Protein AF-A0A1I6X875-F1 (afdb_monomer_lite)

Structure (mmCIF, N/CA/C/O backbone):
data_AF-A0A1I6X875-F1
#
_entry.id   AF-A0A1I6X875-F1
#
loop_
_atom_site.group_PDB
_atom_site.id
_atom_site.type_symbol
_atom_site.label_atom_id
_atom_site.label_alt_id
_atom_site.label_comp_id
_atom_site.label_asym_id
_atom_site.label_entity_id
_atom_site.label_seq_id
_atom_site.pdbx_PDB_ins_code
_atom_site.Cartn_x
_atom_site.Cartn_y
_atom_site.Cartn_z
_atom_site.occupancy
_atom_site.B_iso_or_equiv
_atom_site.auth_seq_id
_atom_site.auth_comp_id
_atom_site.auth_asym_id
_atom_site.auth_atom_id
_atom_site.pdbx_PDB_model_num
ATOM 1 N N . MET A 1 1 ? -0.622 -20.587 -8.618 1.00 56.25 1 MET A N 1
ATOM 2 C CA . MET A 1 1 ? -0.009 -19.262 -8.354 1.00 56.25 1 MET A CA 1
ATOM 3 C C . MET A 1 1 ? 0.793 -18.715 -9.531 1.00 56.25 1 MET A C 1
ATOM 5 O O . MET A 1 1 ? 0.464 -17.624 -9.976 1.00 56.25 1 MET A O 1
ATOM 9 N N . LYS A 1 2 ? 1.749 -19.463 -10.108 1.00 60.88 2 LYS A N 1
ATOM 10 C CA . LYS A 1 2 ? 2.574 -19.001 -11.250 1.00 60.88 2 LYS A CA 1
ATOM 11 C C . LYS A 1 2 ? 1.767 -18.435 -12.436 1.00 60.88 2 LYS A C 1
ATOM 13 O O . LYS A 1 2 ? 2.111 -17.383 -12.948 1.00 60.88 2 LYS A O 1
ATOM 18 N N . ALA A 1 3 ? 0.651 -19.062 -12.820 1.00 73.00 3 ALA A N 1
ATOM 19 C CA . ALA A 1 3 ? -0.181 -18.603 -13.943 1.00 73.00 3 ALA A CA 1
ATOM 20 C C . ALA A 1 3 ? -0.812 -17.207 -13.745 1.00 73.00 3 ALA A C 1
ATOM 22 O O . ALA A 1 3 ? -0.896 -16.435 -14.694 1.00 73.00 3 ALA A O 1
ATOM 23 N N . LEU A 1 4 ? -1.218 -16.866 -12.516 1.00 71.31 4 LEU A N 1
ATOM 24 C CA . LEU A 1 4 ? -1.782 -15.549 -12.194 1.00 71.31 4 LEU A CA 1
ATOM 25 C C . LEU A 1 4 ? -0.701 -14.467 -12.266 1.00 71.31 4 LEU A C 1
ATOM 27 O O . LEU A 1 4 ? -0.917 -13.415 -12.860 1.00 71.31 4 LEU A O 1
ATOM 31 N N . LEU A 1 5 ? 0.484 -14.770 -11.729 1.00 68.50 5 LEU A N 1
ATOM 32 C CA . LEU A 1 5 ? 1.650 -13.892 -11.784 1.00 68.50 5 LEU A CA 1
ATOM 33 C C . LEU A 1 5 ? 2.083 -13.632 -13.233 1.00 68.50 5 LEU A C 1
ATOM 35 O O . 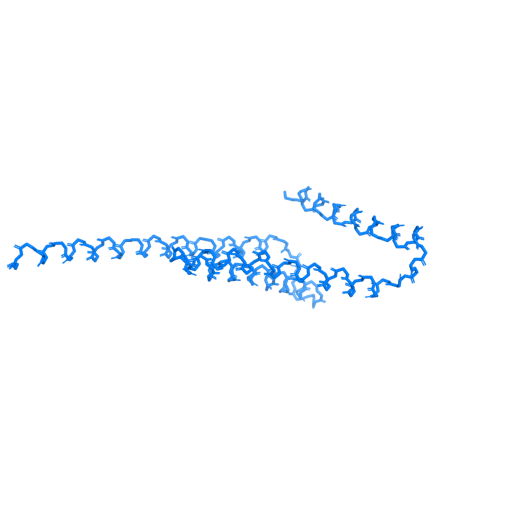LEU A 1 5 ? 2.180 -12.480 -13.642 1.00 68.50 5 LEU A O 1
ATOM 39 N N . TYR A 1 6 ? 2.272 -14.688 -14.033 1.00 77.75 6 TYR A N 1
ATOM 40 C CA . TYR A 1 6 ? 2.618 -14.552 -15.451 1.00 77.75 6 TYR A CA 1
ATOM 41 C C . TYR A 1 6 ? 1.540 -13.799 -16.241 1.00 77.75 6 TYR A C 1
ATOM 43 O O . TYR A 1 6 ? 1.872 -13.035 -17.145 1.00 77.75 6 TYR A O 1
ATOM 51 N N . GLY A 1 7 ? 0.263 -13.955 -15.875 1.00 82.69 7 GLY A N 1
ATOM 52 C CA . GLY A 1 7 ? -0.835 -13.179 -16.450 1.00 82.69 7 GLY A CA 1
ATOM 53 C C . GLY A 1 7 ? -0.726 -11.682 -16.152 1.00 82.69 7 GLY A C 1
ATOM 54 O O . GLY A 1 7 ? -0.810 -10.870 -17.072 1.00 82.69 7 GLY A O 1
ATOM 55 N N . ILE A 1 8 ? -0.490 -11.312 -14.888 1.00 79.19 8 ILE A N 1
ATOM 56 C CA . ILE A 1 8 ? -0.339 -9.909 -14.464 1.00 79.19 8 ILE A CA 1
ATOM 57 C C . ILE A 1 8 ? 0.904 -9.282 -15.101 1.00 79.19 8 ILE A C 1
ATOM 59 O O . ILE A 1 8 ? 0.813 -8.211 -15.699 1.00 79.19 8 ILE A O 1
ATOM 63 N N . VAL A 1 9 ? 2.049 -9.964 -15.033 1.00 81.12 9 VAL A N 1
ATOM 64 C CA . VAL A 1 9 ? 3.306 -9.491 -15.632 1.00 81.12 9 VAL A CA 1
ATOM 65 C C . VAL A 1 9 ? 3.159 -9.337 -17.147 1.00 81.12 9 VAL A C 1
ATOM 67 O O . VAL A 1 9 ? 3.546 -8.310 -17.699 1.00 81.12 9 VAL A O 1
ATOM 70 N N . GLY A 1 10 ? 2.527 -10.302 -17.821 1.00 82.56 10 GLY A N 1
ATOM 71 C CA . GLY A 1 10 ? 2.251 -10.218 -19.255 1.00 82.56 10 GLY A CA 1
ATOM 72 C C . GLY A 1 10 ? 1.305 -9.071 -19.622 1.00 82.56 10 GLY A C 1
ATOM 73 O O . GLY A 1 10 ? 1.448 -8.467 -20.684 1.00 82.56 10 GLY A O 1
ATOM 74 N N . TYR A 1 11 ? 0.356 -8.729 -18.751 1.00 86.25 11 TYR A N 1
ATOM 75 C CA . TYR A 1 11 ? -0.522 -7.580 -18.961 1.00 86.25 11 TYR A CA 1
ATOM 76 C C . TYR A 1 11 ? 0.227 -6.247 -18.818 1.00 86.25 11 TYR A C 1
ATOM 78 O O . TYR A 1 11 ? 0.084 -5.372 -19.672 1.00 86.25 11 TYR A O 1
ATOM 86 N N . ILE A 1 12 ? 1.077 -6.117 -17.793 1.00 84.06 12 ILE A N 1
ATOM 87 C CA . ILE A 1 12 ? 1.941 -4.941 -17.594 1.00 84.06 12 ILE A CA 1
ATOM 88 C C . ILE A 1 12 ? 2.881 -4.762 -18.791 1.00 84.06 12 ILE A C 1
ATOM 90 O O . ILE A 1 12 ? 2.986 -3.659 -19.326 1.00 84.06 12 ILE A O 1
ATOM 94 N N . TYR A 1 13 ? 3.489 -5.852 -19.264 1.00 85.50 13 TYR A N 1
ATOM 95 C CA . TYR A 1 13 ? 4.338 -5.851 -20.456 1.00 85.50 13 TYR A CA 1
ATOM 96 C C . TYR A 1 13 ? 3.607 -5.299 -21.691 1.00 85.50 13 TYR A C 1
ATOM 98 O O . TYR A 1 13 ? 4.119 -4.411 -22.368 1.00 85.50 13 TYR A O 1
ATOM 106 N N . LYS A 1 14 ? 2.373 -5.752 -21.951 1.00 88.31 14 LYS A N 1
ATOM 107 C CA . LYS A 1 14 ? 1.567 -5.261 -23.085 1.00 88.31 14 LYS A CA 1
ATOM 108 C C . LYS A 1 14 ? 1.244 -3.772 -22.984 1.00 88.31 14 LYS A C 1
ATOM 110 O O . LYS A 1 14 ? 1.214 -3.087 -24.003 1.00 88.31 14 LYS A O 1
ATOM 115 N N . ILE A 1 15 ? 0.972 -3.268 -21.779 1.00 86.12 15 ILE A N 1
ATOM 116 C CA . ILE A 1 15 ? 0.745 -1.831 -21.576 1.00 86.12 15 ILE A CA 1
ATOM 117 C C . ILE A 1 15 ? 2.024 -1.050 -21.878 1.00 86.12 15 ILE A C 1
ATOM 119 O O . ILE A 1 15 ? 1.963 -0.041 -22.579 1.00 86.12 15 ILE A O 1
ATOM 123 N N . HIS A 1 16 ? 3.166 -1.532 -21.389 1.00 85.50 16 HIS A N 1
ATOM 124 C CA . HIS A 1 16 ? 4.465 -0.908 -21.618 1.00 85.50 16 HIS A CA 1
ATOM 125 C C . HIS A 1 16 ? 4.808 -0.830 -23.115 1.00 85.50 16 HIS A C 1
ATOM 127 O O . HIS A 1 16 ? 5.115 0.250 -23.617 1.00 85.50 16 HIS A O 1
ATOM 133 N N . GLU A 1 17 ? 4.657 -1.934 -23.856 1.00 84.69 17 GLU A N 1
ATOM 134 C CA . GLU A 1 17 ? 4.841 -1.934 -25.316 1.00 84.69 17 GLU A CA 1
ATOM 135 C C . GLU A 1 17 ? 3.879 -0.982 -26.025 1.00 84.69 17 GLU A C 1
ATOM 137 O O . GLU A 1 17 ? 4.271 -0.273 -26.951 1.00 84.69 17 GLU A O 1
ATOM 142 N N . ARG A 1 18 ? 2.617 -0.922 -25.586 1.00 86.06 18 ARG A N 1
ATOM 143 C CA . ARG A 1 18 ? 1.638 -0.026 -26.202 1.00 86.06 18 ARG A CA 1
ATOM 144 C C . ARG A 1 18 ? 2.011 1.440 -25.996 1.00 86.06 18 ARG A C 1
ATOM 146 O O . ARG A 1 18 ? 1.893 2.216 -26.939 1.00 86.06 18 ARG A O 1
ATOM 153 N N . LEU A 1 19 ? 2.488 1.818 -24.812 1.00 82.94 19 LEU A N 1
ATOM 154 C CA . LEU A 1 19 ? 2.950 3.182 -24.538 1.00 82.94 19 LEU A CA 1
ATOM 155 C C . LEU A 1 19 ? 4.171 3.563 -25.383 1.00 82.94 19 LEU A C 1
ATOM 157 O O . LEU A 1 19 ? 4.188 4.661 -25.937 1.00 82.94 19 LEU A O 1
ATOM 161 N N . LEU A 1 20 ? 5.133 2.651 -25.546 1.00 82.81 20 LEU A N 1
ATOM 162 C CA . LEU A 1 20 ? 6.269 2.837 -26.456 1.00 82.81 20 LEU A CA 1
ATOM 163 C C . LEU A 1 20 ? 5.803 3.020 -27.904 1.00 82.81 20 LEU A C 1
ATOM 165 O O . LEU A 1 20 ? 6.147 4.009 -28.541 1.00 82.81 20 LEU A O 1
ATOM 169 N N . SER A 1 21 ? 4.926 2.137 -28.391 1.00 81.44 21 SER A N 1
ATOM 170 C CA . SER A 1 21 ? 4.405 2.239 -29.760 1.00 81.44 21 SER A CA 1
ATOM 171 C C . SER A 1 21 ? 3.664 3.557 -30.015 1.00 81.44 21 SER A C 1
ATOM 173 O O . SER A 1 21 ? 3.757 4.118 -31.103 1.00 81.44 21 SER A O 1
ATOM 175 N N . LEU A 1 22 ? 2.961 4.085 -29.003 1.00 81.81 22 LEU A N 1
ATOM 176 C CA . LEU A 1 22 ? 2.288 5.379 -29.090 1.00 81.81 22 LEU A CA 1
ATOM 177 C C . LEU A 1 22 ? 3.313 6.517 -29.154 1.00 81.81 22 LEU A C 1
ATOM 179 O O . LEU A 1 22 ? 3.198 7.368 -30.031 1.00 81.81 22 LEU A O 1
ATOM 183 N N . ASN A 1 23 ? 4.330 6.507 -28.288 1.00 81.25 23 ASN A N 1
ATOM 184 C CA . ASN A 1 23 ? 5.421 7.487 -28.309 1.00 81.25 23 ASN A CA 1
ATOM 185 C C . ASN A 1 23 ? 6.101 7.575 -29.684 1.00 81.25 23 ASN A C 1
ATOM 187 O O . ASN A 1 23 ? 6.323 8.676 -30.189 1.00 81.25 23 ASN A O 1
ATOM 191 N N . ASP A 1 24 ? 6.360 6.421 -30.296 1.00 77.50 24 ASP A N 1
ATOM 192 C CA . ASP A 1 24 ? 7.026 6.331 -31.595 1.00 77.50 24 ASP A CA 1
ATOM 193 C C . ASP A 1 24 ? 6.086 6.749 -32.743 1.00 77.50 24 ASP A C 1
ATOM 195 O O . ASP A 1 24 ? 6.505 7.437 -33.671 1.00 77.50 24 ASP A O 1
ATOM 199 N N . SER A 1 25 ? 4.793 6.405 -32.664 1.00 77.19 25 SER A N 1
ATOM 200 C CA . SER A 1 25 ? 3.793 6.733 -33.699 1.00 77.19 25 SER A CA 1
ATOM 201 C C . SER A 1 25 ? 3.395 8.212 -33.771 1.00 77.19 25 SER A C 1
ATOM 203 O O . SER A 1 25 ? 2.975 8.677 -34.828 1.00 77.19 25 SER A O 1
ATOM 205 N N . TYR A 1 26 ? 3.512 8.948 -32.663 1.00 74.31 26 TYR A N 1
ATOM 206 C CA . TYR A 1 26 ? 3.191 10.377 -32.585 1.00 74.31 26 TYR A CA 1
ATOM 207 C C . TYR A 1 26 ? 4.438 11.279 -32.709 1.00 74.31 26 TYR A C 1
ATOM 209 O O . TYR A 1 26 ? 4.350 12.470 -32.423 1.00 74.31 26 TYR A O 1
ATOM 217 N N . GLU A 1 27 ? 5.593 10.726 -33.110 1.00 73.50 27 GLU A N 1
ATOM 218 C CA . GLU A 1 27 ? 6.883 11.430 -33.274 1.00 73.50 27 GLU A CA 1
ATOM 219 C C . GLU A 1 27 ? 7.385 12.179 -32.020 1.00 73.50 27 GLU A C 1
ATOM 221 O O . GLU A 1 27 ? 8.270 13.035 -32.104 1.00 73.50 27 GLU A O 1
ATOM 226 N N . PHE A 1 28 ? 6.876 11.844 -30.828 1.00 69.50 28 PHE A N 1
ATOM 227 C CA . PHE A 1 28 ? 7.299 12.495 -29.584 1.00 69.50 28 PHE A CA 1
ATOM 228 C C . PHE A 1 28 ? 8.773 12.214 -29.246 1.00 69.50 28 PHE A C 1
ATOM 230 O O . PHE A 1 28 ? 9.403 13.031 -28.575 1.00 69.50 28 PHE A O 1
ATOM 237 N N . ASN A 1 29 ? 9.332 11.097 -29.737 1.00 78.12 29 ASN A N 1
ATOM 238 C CA . ASN A 1 29 ? 10.744 10.710 -29.605 1.00 78.12 29 ASN A CA 1
ATOM 239 C C . ASN A 1 29 ? 11.282 10.753 -28.156 1.00 78.12 29 ASN A C 1
ATOM 241 O O . ASN A 1 29 ? 12.475 10.989 -27.940 1.00 78.12 29 ASN A O 1
ATOM 245 N N . PHE A 1 30 ? 10.437 10.527 -27.139 1.00 83.56 30 PHE A N 1
ATOM 246 C CA . PHE A 1 30 ? 10.922 10.462 -25.761 1.00 83.56 30 PHE A CA 1
ATOM 247 C C . PHE A 1 30 ? 11.790 9.224 -25.560 1.00 83.56 30 PHE A C 1
ATOM 249 O O . PHE A 1 30 ? 11.442 8.129 -26.001 1.00 83.56 30 PHE A O 1
ATOM 256 N N . ASN A 1 31 ? 12.901 9.385 -24.838 1.00 84.62 31 ASN A N 1
ATOM 257 C CA . ASN A 1 31 ? 13.639 8.224 -24.355 1.00 84.62 31 ASN A CA 1
ATOM 258 C C . ASN A 1 31 ? 12.894 7.559 -23.185 1.00 84.62 31 ASN A C 1
ATOM 260 O O . ASN A 1 31 ? 12.069 8.181 -22.514 1.00 84.62 31 ASN A O 1
ATOM 264 N N . ASP A 1 32 ? 13.241 6.306 -22.901 1.00 82.00 32 ASP A N 1
ATOM 265 C CA . ASP A 1 32 ? 12.617 5.495 -21.850 1.00 82.00 32 ASP A CA 1
ATOM 266 C C . ASP A 1 32 ? 12.539 6.206 -20.480 1.00 82.00 32 ASP A C 1
ATOM 268 O O . ASP A 1 32 ? 11.515 6.151 -19.800 1.00 82.00 32 ASP A O 1
ATOM 272 N N . LYS A 1 33 ? 13.567 6.981 -20.102 1.00 86.81 33 LYS A N 1
ATOM 273 C CA . LYS A 1 33 ? 13.593 7.730 -18.832 1.00 86.81 33 LYS A CA 1
ATOM 274 C C . LYS A 1 33 ? 12.625 8.913 -18.829 1.00 86.81 33 LYS A C 1
ATOM 276 O O . LYS A 1 33 ? 11.999 9.185 -17.807 1.00 86.81 33 LYS A O 1
ATOM 281 N N . GLN A 1 34 ? 12.513 9.628 -19.947 1.00 89.00 34 GLN A N 1
ATOM 282 C CA . GLN A 1 34 ? 11.584 10.752 -20.103 1.00 89.00 34 GLN A CA 1
ATOM 283 C C . GLN A 1 34 ? 10.135 10.267 -20.105 1.00 89.00 34 GLN A C 1
ATOM 285 O O . GLN A 1 34 ? 9.286 10.864 -19.439 1.00 89.00 34 GLN A O 1
ATOM 290 N N . LEU A 1 35 ? 9.869 9.152 -20.791 1.00 88.06 35 LEU A N 1
ATOM 291 C CA . LEU A 1 35 ? 8.550 8.534 -20.798 1.00 88.06 35 LEU A CA 1
ATOM 292 C C . LEU A 1 35 ? 8.171 8.039 -19.394 1.00 88.06 35 LEU A C 1
ATOM 294 O O . LEU A 1 35 ? 7.080 8.350 -18.919 1.00 88.06 35 LEU A O 1
ATOM 298 N N . HIS A 1 36 ? 9.087 7.373 -18.682 1.00 87.00 36 HIS A N 1
ATOM 299 C CA . HIS A 1 36 ? 8.874 6.981 -17.285 1.00 87.00 36 HIS A CA 1
ATOM 300 C C . HIS A 1 36 ? 8.607 8.182 -16.374 1.00 87.00 36 HIS A C 1
ATOM 302 O O . HIS A 1 36 ? 7.670 8.139 -15.580 1.00 87.00 36 HIS A O 1
ATOM 308 N N . PHE A 1 37 ? 9.380 9.265 -16.497 1.00 90.19 37 PHE A N 1
ATOM 309 C CA . PHE A 1 37 ? 9.159 10.483 -15.713 1.00 90.19 37 PHE A CA 1
ATOM 310 C C . PHE A 1 37 ? 7.728 11.011 -15.882 1.00 90.19 37 PHE A C 1
ATOM 312 O O . PHE A 1 37 ? 7.045 11.277 -14.891 1.00 90.19 37 PHE A O 1
ATOM 319 N N . LEU A 1 38 ? 7.255 11.110 -17.127 1.00 90.12 38 LEU A N 1
ATOM 320 C CA . LEU A 1 38 ? 5.919 11.618 -17.422 1.00 90.12 38 LEU A CA 1
ATOM 321 C C . LEU A 1 38 ? 4.822 10.655 -16.949 1.00 90.12 38 LEU A C 1
ATOM 323 O O . LEU A 1 38 ? 3.890 11.075 -16.264 1.00 90.12 38 LEU A O 1
ATOM 327 N N . VAL A 1 39 ? 4.939 9.368 -17.285 1.00 88.06 39 VAL A N 1
ATOM 328 C CA . VAL A 1 39 ? 3.934 8.349 -16.950 1.00 88.06 39 VAL A CA 1
ATOM 329 C C . VAL A 1 39 ? 3.807 8.193 -15.438 1.00 88.06 39 VAL A C 1
ATOM 331 O O . VAL A 1 39 ? 2.695 8.257 -14.917 1.00 88.06 39 VAL A O 1
ATOM 334 N N . ILE A 1 40 ? 4.923 8.046 -14.718 1.00 89.00 40 ILE A N 1
ATOM 335 C CA . ILE A 1 40 ? 4.914 7.914 -13.256 1.00 89.00 40 ILE A CA 1
ATOM 336 C C . ILE A 1 40 ? 4.447 9.212 -12.595 1.00 89.00 40 ILE A C 1
ATOM 338 O O . ILE A 1 40 ? 3.666 9.154 -11.646 1.00 89.00 40 ILE A O 1
ATOM 342 N N . GLY A 1 41 ? 4.855 10.377 -13.108 1.00 91.94 41 GLY A N 1
ATOM 343 C CA . GLY A 1 41 ? 4.407 11.673 -12.597 1.00 91.94 41 GLY A CA 1
ATOM 344 C C . GLY A 1 41 ? 2.891 11.858 -12.705 1.00 91.94 41 GLY A C 1
ATOM 345 O O . GLY A 1 41 ? 2.232 12.175 -11.713 1.00 91.94 41 GLY A O 1
ATOM 346 N N . ILE A 1 42 ? 2.314 11.602 -13.883 1.00 93.56 42 ILE A N 1
ATOM 347 C CA . ILE A 1 42 ? 0.864 11.709 -14.110 1.00 93.56 42 ILE A CA 1
ATOM 348 C C . ILE A 1 42 ? 0.111 10.658 -13.292 1.00 93.56 42 ILE A C 1
ATOM 350 O O . ILE A 1 42 ? -0.850 10.995 -12.597 1.00 93.56 42 ILE A O 1
ATOM 354 N N . LEU A 1 43 ? 0.549 9.397 -13.338 1.00 91.75 43 LEU A N 1
ATOM 355 C CA . LEU A 1 43 ? -0.090 8.312 -12.596 1.00 91.75 43 LEU A CA 1
ATOM 356 C C . LEU A 1 43 ? -0.061 8.587 -11.089 1.00 91.75 43 LEU A C 1
ATOM 358 O O . LEU A 1 43 ? -1.078 8.412 -10.422 1.00 91.75 43 LEU A O 1
ATOM 362 N N . GLY A 1 44 ? 1.061 9.080 -10.561 1.00 92.94 44 GLY A N 1
ATOM 363 C CA . GLY A 1 44 ? 1.198 9.471 -9.161 1.00 92.94 44 GLY A CA 1
ATOM 364 C C . GLY A 1 44 ? 0.202 10.560 -8.763 1.00 92.94 44 GLY A C 1
ATOM 365 O O . GLY A 1 44 ? -0.503 10.409 -7.766 1.00 92.94 44 GLY A O 1
ATOM 366 N N . MET A 1 45 ? 0.070 11.616 -9.571 1.00 96.75 45 MET A N 1
ATOM 367 C CA . MET A 1 45 ? -0.900 12.685 -9.307 1.00 96.75 45 MET A CA 1
ATOM 368 C C . MET A 1 45 ? -2.350 12.192 -9.359 1.00 96.75 45 MET A C 1
ATOM 370 O O . MET A 1 45 ? -3.144 12.534 -8.482 1.00 96.75 45 MET A O 1
ATOM 374 N N . LEU A 1 46 ? -2.703 11.349 -10.333 1.00 95.06 46 LEU A N 1
ATOM 375 C CA . LEU A 1 46 ? -4.034 10.735 -10.406 1.00 95.06 46 LEU A CA 1
ATOM 376 C C . LEU A 1 46 ? -4.327 9.871 -9.173 1.00 95.06 46 LEU A C 1
ATOM 378 O O . LEU A 1 46 ? -5.408 9.967 -8.586 1.00 95.06 46 LEU A O 1
ATOM 382 N N . MET A 1 47 ? -3.348 9.074 -8.743 1.00 93.06 47 MET A N 1
ATOM 383 C CA . MET A 1 47 ? -3.461 8.252 -7.541 1.00 93.06 47 MET A CA 1
ATOM 384 C C . MET A 1 47 ? -3.665 9.099 -6.285 1.00 93.06 47 MET A C 1
ATOM 386 O O . MET A 1 47 ? -4.471 8.713 -5.442 1.00 93.06 47 MET A O 1
ATOM 390 N N . VAL A 1 48 ? -3.022 10.268 -6.168 1.00 94.94 48 VAL A N 1
ATOM 391 C CA . VAL A 1 48 ? -3.266 11.192 -5.047 1.00 94.94 48 VAL A CA 1
ATOM 392 C C . VAL A 1 48 ? -4.735 11.594 -4.985 1.00 94.94 48 VAL A C 1
ATOM 394 O O . VAL A 1 48 ? -5.327 11.484 -3.917 1.00 94.94 48 VAL A O 1
ATOM 397 N N . PHE A 1 49 ? -5.357 11.999 -6.095 1.00 95.38 49 PHE A N 1
ATOM 398 C CA . PHE A 1 49 ? -6.768 12.404 -6.078 1.00 95.38 49 PHE A CA 1
ATOM 399 C C . PHE A 1 49 ? -7.706 11.259 -5.673 1.00 95.38 49 PHE A C 1
ATOM 401 O O . PHE A 1 49 ? -8.607 11.461 -4.856 1.00 95.38 49 PHE A O 1
ATOM 408 N N . ILE A 1 50 ? -7.465 10.053 -6.191 1.00 94.94 50 ILE A N 1
ATOM 409 C CA . ILE A 1 50 ? -8.276 8.867 -5.885 1.00 94.94 50 ILE A CA 1
ATOM 410 C C . ILE A 1 50 ? -8.101 8.454 -4.418 1.00 94.94 50 ILE A C 1
ATOM 412 O O . ILE A 1 50 ? -9.082 8.322 -3.683 1.00 94.94 50 ILE A O 1
ATOM 416 N N . VAL A 1 51 ? -6.854 8.268 -3.974 1.00 95.19 51 VAL A N 1
ATOM 417 C CA . VAL A 1 51 ? -6.535 7.791 -2.620 1.00 95.19 51 VAL A CA 1
ATOM 418 C C . VAL A 1 51 ? -6.918 8.832 -1.576 1.00 95.19 51 VAL A C 1
ATOM 420 O O . VAL A 1 51 ? -7.499 8.476 -0.553 1.00 95.19 51 VAL A O 1
ATOM 423 N N . HIS A 1 52 ? -6.664 10.117 -1.834 1.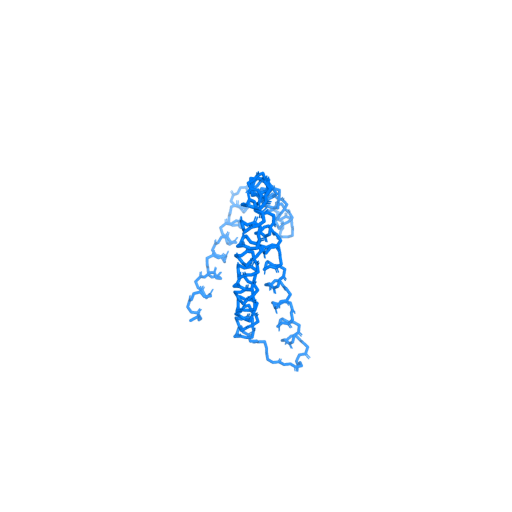00 95.44 52 HIS A N 1
ATOM 424 C CA . HIS A 1 52 ? -7.075 11.191 -0.934 1.00 95.44 52 HIS A CA 1
ATOM 425 C C . HIS A 1 52 ? -8.596 11.233 -0.772 1.00 95.44 52 HIS A C 1
ATOM 427 O O . HIS A 1 52 ? -9.077 11.286 0.358 1.00 95.44 52 HIS A O 1
ATOM 433 N N . GLY A 1 53 ? -9.355 11.155 -1.872 1.00 95.19 53 GLY A N 1
ATOM 434 C CA . GLY A 1 53 ? -10.817 11.106 -1.821 1.00 95.19 53 GLY A CA 1
ATOM 435 C C . GLY A 1 53 ? -11.332 9.912 -1.013 1.00 95.19 53 GLY A C 1
ATOM 436 O O . GLY A 1 53 ? -12.163 10.081 -0.119 1.00 95.19 53 GLY A O 1
ATOM 437 N N . LEU A 1 54 ? -10.780 8.720 -1.257 1.00 95.31 54 LEU A N 1
ATOM 438 C CA . LEU A 1 54 ? -11.116 7.504 -0.514 1.00 95.31 54 LEU A CA 1
ATOM 439 C C . LEU A 1 54 ? -10.799 7.630 0.985 1.00 95.31 54 LEU A C 1
ATOM 441 O O . LEU A 1 54 ? -11.624 7.280 1.829 1.00 95.31 54 LEU A O 1
ATOM 445 N N . PHE A 1 55 ? -9.612 8.126 1.335 1.00 96.25 55 PHE A N 1
ATOM 446 C CA . PHE A 1 55 ? -9.189 8.255 2.731 1.00 96.25 55 PHE A CA 1
ATOM 447 C C . PHE A 1 55 ? -9.976 9.330 3.465 1.00 96.25 55 PHE A C 1
ATOM 449 O O . PHE A 1 55 ? -10.355 9.118 4.615 1.00 96.25 55 PHE A O 1
ATOM 456 N N . LYS A 1 56 ? -10.281 10.446 2.799 1.00 95.94 56 LYS A N 1
ATOM 457 C CA . LYS A 1 56 ? -11.168 11.475 3.338 1.00 95.94 56 LYS A CA 1
ATOM 458 C C . LYS A 1 56 ? -12.547 10.890 3.648 1.00 95.94 56 LYS A C 1
ATOM 460 O O . LYS A 1 56 ? -13.009 11.021 4.777 1.00 95.94 56 LYS A O 1
ATOM 465 N N . TYR A 1 57 ? -13.142 10.163 2.700 1.00 96.88 57 TYR A N 1
ATOM 466 C CA . TYR A 1 57 ? -14.424 9.483 2.902 1.00 96.88 57 TYR A CA 1
ATOM 467 C C . TYR A 1 57 ? -14.387 8.515 4.097 1.00 96.88 57 TYR A C 1
ATOM 469 O O . TYR A 1 57 ? -15.257 8.563 4.966 1.00 96.88 57 TYR A O 1
ATOM 477 N N . LEU A 1 58 ? -13.356 7.669 4.194 1.00 95.62 58 LEU A N 1
ATOM 478 C CA . LEU A 1 58 ? -13.191 6.737 5.315 1.00 95.62 58 LEU A CA 1
ATOM 479 C C . LEU A 1 58 ? -13.015 7.462 6.658 1.00 95.62 58 LEU A C 1
ATOM 481 O O . LEU A 1 58 ? -13.556 7.019 7.672 1.00 95.62 58 LEU A O 1
ATOM 485 N N . ALA A 1 59 ? -12.270 8.567 6.682 1.00 95.81 59 ALA A N 1
ATOM 486 C CA . ALA A 1 59 ? -12.036 9.344 7.894 1.00 95.81 59 ALA A CA 1
ATOM 487 C C . ALA A 1 59 ? -13.328 10.009 8.389 1.00 95.81 59 ALA A C 1
ATOM 489 O O . ALA A 1 59 ? -13.638 9.915 9.576 1.00 95.81 59 ALA A O 1
ATOM 490 N N . GLU A 1 60 ? -14.111 10.597 7.480 1.00 96.25 60 GLU A N 1
ATOM 491 C CA . GLU A 1 60 ? -15.412 11.214 7.781 1.00 96.25 60 GLU A CA 1
ATOM 492 C C . GLU A 1 60 ? -16.420 10.203 8.361 1.00 96.25 60 GLU A C 1
ATOM 494 O O . GLU A 1 60 ? -17.232 10.558 9.213 1.00 96.25 60 GLU A O 1
ATOM 499 N N . HIS A 1 61 ? -16.317 8.923 7.987 1.00 95.38 61 HIS A N 1
ATOM 500 C CA . HIS A 1 61 ? -17.167 7.837 8.497 1.00 95.38 61 HIS A CA 1
ATOM 501 C C . HIS A 1 61 ? -16.561 7.093 9.707 1.00 95.38 61 HIS A C 1
ATOM 503 O O . HIS A 1 61 ? -16.974 5.980 10.031 1.00 95.38 61 HIS A O 1
ATOM 509 N N . ASN A 1 62 ? -15.591 7.690 10.413 1.00 93.19 62 ASN A N 1
ATOM 510 C CA . ASN A 1 62 ? -14.923 7.111 11.591 1.00 93.19 62 ASN A CA 1
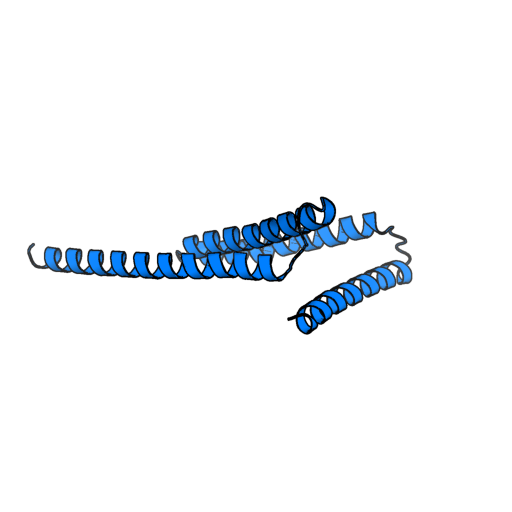ATOM 511 C C . ASN A 1 62 ? -14.184 5.777 11.328 1.00 93.19 62 ASN A C 1
ATOM 513 O O . ASN A 1 62 ? -13.917 5.001 12.253 1.00 93.19 62 ASN A O 1
ATOM 517 N N . HIS A 1 63 ? -13.785 5.510 10.082 1.00 94.44 63 HIS A N 1
ATOM 518 C CA . HIS A 1 63 ? -13.031 4.317 9.678 1.00 94.44 63 HIS A CA 1
ATOM 519 C C . HIS A 1 63 ? -11.510 4.536 9.669 1.00 94.44 63 HIS A C 1
ATOM 521 O O . HIS A 1 63 ? -10.788 3.887 8.916 1.00 94.44 63 HIS A O 1
ATOM 527 N N . VAL A 1 64 ? -10.987 5.392 10.552 1.00 94.19 64 VAL A N 1
ATOM 528 C CA . VAL A 1 64 ? -9.545 5.707 10.638 1.00 94.19 64 VAL A CA 1
ATOM 529 C C . VAL A 1 64 ? -8.674 4.450 10.785 1.00 94.19 64 VAL A C 1
ATOM 531 O O . VAL A 1 64 ? -7.626 4.349 10.159 1.00 94.19 64 VAL A O 1
ATOM 534 N N . MET A 1 65 ? -9.140 3.435 11.525 1.00 93.50 65 MET A N 1
ATOM 535 C CA . MET A 1 65 ? -8.421 2.158 11.652 1.00 93.50 65 MET A CA 1
ATOM 536 C C . MET A 1 65 ? -8.235 1.440 10.305 1.00 93.50 65 MET A C 1
ATOM 538 O O . MET A 1 65 ? -7.218 0.785 10.099 1.00 93.50 65 MET A O 1
ATOM 542 N N . VAL A 1 66 ? -9.202 1.556 9.389 1.00 94.50 66 VAL A N 1
ATOM 543 C CA . VAL A 1 66 ? -9.117 0.967 8.044 1.00 94.50 66 VAL A CA 1
ATOM 544 C C . VAL A 1 66 ? -8.059 1.695 7.221 1.00 94.50 66 VAL A C 1
ATOM 546 O O . VAL A 1 66 ? -7.279 1.044 6.539 1.00 94.50 66 VAL A O 1
ATOM 549 N N . ILE A 1 67 ? -7.969 3.023 7.345 1.00 95.94 67 ILE A N 1
ATOM 550 C CA . ILE A 1 67 ? -6.923 3.823 6.690 1.00 95.94 67 ILE A CA 1
ATOM 551 C C . ILE A 1 67 ? -5.539 3.364 7.158 1.00 95.94 67 ILE A C 1
ATOM 553 O O . ILE A 1 67 ? -4.681 3.048 6.334 1.00 95.94 67 ILE A O 1
ATOM 557 N N . SER A 1 68 ? -5.334 3.261 8.476 1.00 95.62 68 SER A N 1
ATOM 558 C CA . SER A 1 68 ? -4.075 2.764 9.043 1.00 95.62 68 SER A CA 1
ATOM 559 C C . SER A 1 68 ? -3.765 1.340 8.582 1.00 95.62 68 SER A C 1
ATOM 561 O O . SER A 1 68 ? -2.621 1.043 8.246 1.00 95.62 68 SER A O 1
ATOM 563 N N . TRP A 1 69 ? -4.775 0.470 8.528 1.00 96.00 69 TRP A N 1
ATOM 564 C CA . TRP A 1 69 ? -4.608 -0.902 8.061 1.00 96.00 69 TRP A CA 1
ATOM 565 C C . TRP A 1 69 ? -4.192 -0.967 6.589 1.00 96.00 69 TRP A C 1
ATOM 567 O O . TRP A 1 69 ? -3.230 -1.662 6.282 1.00 96.00 69 TRP A O 1
ATOM 577 N N . ILE A 1 70 ? -4.851 -0.211 5.699 1.00 95.69 70 ILE A N 1
ATOM 578 C CA . ILE A 1 70 ? -4.497 -0.139 4.272 1.00 95.69 70 ILE A CA 1
ATOM 579 C C . ILE A 1 70 ? -3.053 0.340 4.120 1.00 95.69 70 ILE A C 1
ATOM 581 O O . ILE A 1 70 ? -2.277 -0.290 3.407 1.00 95.69 70 ILE A O 1
ATOM 585 N N . TYR A 1 71 ? -2.680 1.416 4.818 1.00 95.81 71 TYR A N 1
ATOM 586 C CA . TYR A 1 71 ? -1.325 1.961 4.760 1.00 95.81 71 TYR A CA 1
ATOM 587 C C . TYR A 1 71 ? -0.276 0.925 5.186 1.00 95.81 71 TYR A C 1
ATOM 589 O O . TYR A 1 71 ? 0.651 0.639 4.427 1.00 95.81 71 TYR A O 1
ATOM 597 N N . VAL A 1 72 ? -0.455 0.300 6.355 1.00 97.19 72 VAL A N 1
ATOM 598 C CA . VAL A 1 72 ? 0.465 -0.736 6.852 1.00 97.19 72 VAL A CA 1
ATOM 599 C C . VAL A 1 72 ? 0.509 -1.931 5.904 1.00 97.19 72 VAL A C 1
ATOM 601 O O . VAL A 1 72 ? 1.595 -2.389 5.568 1.00 97.19 72 VAL A O 1
ATOM 604 N N . PHE A 1 73 ? -0.638 -2.401 5.415 1.00 96.50 73 PHE A N 1
ATOM 605 C CA . PHE A 1 73 ? -0.709 -3.510 4.466 1.00 96.50 73 PHE A CA 1
ATOM 606 C C . PHE A 1 73 ? 0.082 -3.212 3.184 1.00 96.50 73 PHE A C 1
ATOM 608 O O . PHE A 1 73 ? 0.905 -4.026 2.769 1.00 96.50 73 PHE A O 1
ATOM 615 N N . THR A 1 74 ? -0.097 -2.026 2.590 1.00 95.62 74 THR A N 1
ATOM 616 C CA . THR A 1 74 ? 0.664 -1.622 1.394 1.00 95.62 74 THR A CA 1
ATOM 617 C C . THR A 1 74 ? 2.162 -1.514 1.662 1.00 95.62 74 THR A C 1
ATOM 619 O O . THR A 1 74 ? 2.964 -1.939 0.832 1.00 95.62 74 THR A O 1
ATOM 622 N N . LEU A 1 75 ? 2.548 -1.001 2.832 1.00 96.81 75 LEU A N 1
ATOM 623 C CA . LEU A 1 75 ? 3.947 -0.871 3.220 1.00 96.81 75 LEU A CA 1
ATOM 624 C C . LEU A 1 75 ? 4.600 -2.245 3.423 1.00 96.81 75 LEU A C 1
ATOM 626 O O . LEU A 1 75 ? 5.721 -2.456 2.969 1.00 96.81 75 LEU A O 1
ATOM 630 N N . LEU A 1 76 ? 3.891 -3.192 4.043 1.00 96.94 76 LEU A N 1
ATOM 631 C CA . LEU A 1 76 ? 4.373 -4.561 4.227 1.00 96.94 76 LEU A CA 1
ATOM 632 C C . LEU A 1 76 ? 4.580 -5.286 2.897 1.00 96.94 76 LEU A C 1
ATOM 634 O O . LEU A 1 76 ? 5.581 -5.984 2.760 1.00 96.94 76 LEU A O 1
ATOM 638 N N . ILE A 1 77 ? 3.713 -5.078 1.901 1.00 95.00 77 ILE A N 1
ATOM 639 C CA . ILE A 1 77 ? 3.944 -5.611 0.548 1.00 95.00 77 ILE A CA 1
ATOM 640 C C . ILE A 1 77 ? 5.267 -5.073 -0.007 1.00 95.00 77 ILE A C 1
ATOM 642 O O . ILE A 1 77 ? 6.116 -5.850 -0.430 1.00 95.00 77 ILE A O 1
ATOM 646 N N . VAL A 1 78 ? 5.483 -3.755 0.030 1.00 95.94 78 VAL A N 1
ATOM 647 C CA . VAL A 1 78 ? 6.722 -3.155 -0.497 1.00 95.94 78 VAL A CA 1
ATOM 648 C C . VAL A 1 78 ? 7.957 -3.672 0.249 1.00 95.94 78 VAL A C 1
ATOM 650 O O . VAL A 1 78 ? 8.954 -4.007 -0.386 1.00 95.94 78 VAL A O 1
ATOM 653 N N . ILE A 1 79 ? 7.889 -3.775 1.579 1.00 96.50 79 ILE A N 1
ATOM 654 C CA . ILE A 1 79 ? 8.999 -4.255 2.414 1.00 96.50 79 ILE A CA 1
ATOM 655 C C . ILE A 1 79 ? 9.310 -5.728 2.136 1.00 96.50 79 ILE A C 1
ATOM 657 O O . ILE A 1 79 ? 10.472 -6.063 1.937 1.00 96.50 79 ILE A O 1
ATOM 661 N N . THR A 1 80 ? 8.301 -6.599 2.100 1.00 95.38 80 THR A N 1
ATOM 662 C CA . THR A 1 80 ? 8.500 -8.038 1.846 1.00 95.38 80 THR A CA 1
ATOM 663 C C . THR A 1 80 ? 9.104 -8.273 0.466 1.00 95.38 80 THR A C 1
ATOM 665 O O . THR A 1 80 ? 10.112 -8.962 0.363 1.00 95.38 80 THR A O 1
ATOM 668 N N . PHE A 1 81 ? 8.609 -7.598 -0.577 1.00 93.12 81 PHE A N 1
ATOM 669 C CA . PHE A 1 81 ? 9.251 -7.636 -1.895 1.00 93.12 81 PHE A CA 1
ATOM 670 C C . PHE A 1 81 ? 10.699 -7.128 -1.871 1.00 93.12 81 PHE A C 1
ATOM 672 O O . PHE A 1 81 ? 11.566 -7.732 -2.498 1.00 93.12 81 PHE A O 1
ATOM 679 N N . ALA A 1 82 ? 10.977 -6.025 -1.170 1.00 93.81 82 ALA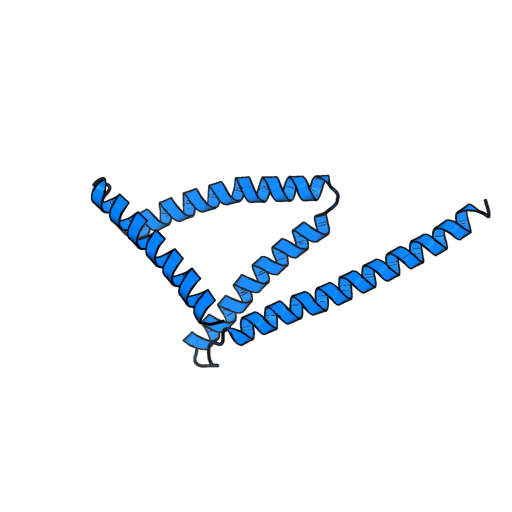 A N 1
ATOM 680 C CA . ALA A 1 82 ? 12.329 -5.477 -1.085 1.00 93.81 82 ALA A CA 1
ATOM 681 C C . ALA A 1 82 ? 13.305 -6.437 -0.383 1.00 93.81 82 ALA A C 1
ATOM 683 O O . ALA A 1 82 ? 14.453 -6.553 -0.815 1.00 93.81 82 ALA A O 1
ATOM 684 N N . ILE A 1 83 ? 12.849 -7.136 0.661 1.00 94.12 83 ILE A N 1
ATOM 685 C CA . ILE A 1 83 ? 13.633 -8.151 1.375 1.00 94.12 83 ILE A CA 1
ATOM 686 C C . ILE A 1 83 ? 13.950 -9.328 0.445 1.00 94.12 83 ILE A C 1
ATOM 688 O O . ILE A 1 83 ? 15.127 -9.639 0.274 1.00 94.12 83 ILE A O 1
ATOM 692 N N . GLU A 1 84 ? 12.946 -9.896 -0.229 1.00 94.06 84 GLU A N 1
ATOM 693 C CA . GLU A 1 84 ? 13.133 -11.038 -1.137 1.00 94.06 84 GLU A CA 1
ATOM 694 C C . GLU A 1 84 ? 14.061 -10.716 -2.315 1.00 94.06 84 GLU A C 1
ATOM 696 O O . GLU A 1 84 ? 14.960 -11.488 -2.657 1.00 94.06 84 GLU A O 1
ATOM 701 N N . ILE A 1 85 ? 13.893 -9.538 -2.926 1.00 91.19 85 ILE A N 1
ATOM 702 C CA . ILE A 1 85 ? 14.793 -9.065 -3.987 1.00 91.19 85 ILE A CA 1
ATOM 703 C C . ILE A 1 85 ? 16.209 -8.877 -3.427 1.00 91.19 85 ILE A C 1
ATOM 705 O O . ILE A 1 85 ? 17.187 -9.271 -4.065 1.00 91.19 85 ILE A O 1
ATOM 709 N N . GLY A 1 86 ? 16.335 -8.306 -2.226 1.00 91.69 86 GLY A N 1
ATOM 710 C CA . GLY A 1 86 ? 17.612 -8.137 -1.537 1.00 91.69 86 GLY A CA 1
ATOM 711 C C . GLY A 1 86 ? 18.320 -9.467 -1.270 1.00 91.69 86 GLY A C 1
ATOM 712 O O . GLY A 1 86 ? 19.524 -9.579 -1.510 1.00 91.69 86 GLY A O 1
ATOM 713 N N . GLN A 1 87 ? 17.590 -10.495 -0.839 1.00 91.19 87 GLN A N 1
ATOM 714 C CA . GLN A 1 87 ? 18.115 -11.851 -0.648 1.00 91.19 87 GLN A CA 1
ATOM 715 C C . GLN A 1 87 ? 18.542 -12.484 -1.975 1.00 91.19 87 GLN A C 1
ATOM 717 O O . GLN A 1 87 ? 19.657 -13.004 -2.059 1.00 91.19 87 GLN A O 1
ATOM 722 N N . GLY A 1 88 ? 17.726 -12.343 -3.025 1.00 89.06 88 GLY A N 1
ATOM 723 C CA . GLY A 1 88 ? 18.051 -12.824 -4.369 1.00 89.06 88 GLY A CA 1
ATOM 724 C C . GLY A 1 88 ? 19.317 -12.195 -4.957 1.00 89.06 88 GLY A C 1
ATOM 725 O O . GLY A 1 88 ? 20.131 -12.897 -5.552 1.00 89.06 88 GLY A O 1
ATOM 726 N N . ILE A 1 89 ? 19.530 -10.889 -4.757 1.00 91.44 89 ILE A N 1
ATOM 727 C CA . ILE A 1 89 ? 20.735 -10.188 -5.238 1.00 91.44 89 ILE A CA 1
ATOM 728 C C . ILE A 1 89 ? 21.955 -10.509 -4.363 1.00 91.44 89 ILE A C 1
ATOM 730 O O . ILE A 1 89 ? 23.057 -10.705 -4.876 1.00 91.44 89 ILE A O 1
ATOM 734 N N . SER A 1 90 ? 21.786 -10.568 -3.041 1.00 90.19 90 SER A N 1
ATOM 735 C CA . SER A 1 90 ? 22.895 -10.792 -2.099 1.00 90.19 90 SER A CA 1
ATOM 736 C C . SER A 1 90 ? 23.349 -12.249 -2.001 1.00 90.19 90 SER A C 1
ATOM 738 O O . SER A 1 90 ? 24.371 -12.509 -1.372 1.00 90.19 90 SER A O 1
ATOM 740 N N . HIS A 1 91 ? 22.619 -13.188 -2.615 1.00 85.62 91 HIS A N 1
ATOM 741 C CA . HIS A 1 91 ? 22.876 -14.633 -2.543 1.00 85.62 91 HIS A CA 1
ATOM 742 C C . HIS A 1 91 ? 22.890 -15.176 -1.099 1.00 85.62 91 HIS A C 1
ATOM 744 O O . HIS A 1 91 ? 23.455 -16.234 -0.828 1.00 85.62 91 HIS A O 1
ATOM 750 N N . THR A 1 92 ? 22.273 -14.454 -0.158 1.00 80.69 92 THR A N 1
ATOM 751 C CA . THR A 1 92 ? 22.144 -14.871 1.251 1.00 80.69 92 THR A CA 1
ATOM 752 C C . THR A 1 92 ? 20.955 -15.811 1.472 1.00 80.69 92 THR A C 1
ATOM 754 O O . THR A 1 92 ? 20.875 -16.465 2.509 1.00 80.69 92 THR A O 1
ATOM 757 N N . GLY A 1 93 ? 20.059 -15.907 0.486 1.00 79.25 93 GLY A N 1
ATOM 758 C CA . GLY A 1 93 ? 18.906 -16.802 0.442 1.00 79.25 93 GLY A CA 1
ATOM 759 C C . GLY A 1 93 ? 18.367 -16.928 -0.988 1.00 79.25 93 GLY A C 1
ATOM 760 O O . GLY A 1 93 ? 18.856 -16.265 -1.905 1.00 79.25 93 GLY A O 1
ATOM 761 N N . THR A 1 94 ? 17.374 -17.790 -1.195 1.00 83.88 94 THR A N 1
ATOM 762 C CA . THR A 1 94 ? 16.641 -17.889 -2.465 1.00 83.88 94 THR A CA 1
ATOM 763 C C . THR A 1 94 ? 15.483 -16.906 -2.448 1.00 83.88 94 THR A C 1
ATOM 765 O O . THR A 1 94 ? 14.689 -16.955 -1.523 1.00 83.88 94 THR A O 1
ATOM 768 N N . MET A 1 95 ? 15.372 -16.047 -3.464 1.00 87.19 95 MET A N 1
ATOM 769 C CA . MET A 1 95 ? 14.191 -15.197 -3.624 1.00 87.19 95 MET A CA 1
ATOM 770 C C . MET A 1 95 ? 12.956 -16.089 -3.805 1.00 87.19 95 MET A C 1
ATOM 772 O O . MET A 1 95 ? 12.863 -16.772 -4.835 1.00 87.19 95 MET A O 1
ATOM 776 N N . ASP A 1 96 ? 12.024 -16.070 -2.849 1.00 89.19 96 ASP A N 1
ATOM 777 C CA . ASP A 1 96 ? 10.809 -16.883 -2.908 1.00 89.19 96 ASP A CA 1
ATOM 778 C C . ASP A 1 96 ? 9.544 -16.027 -2.776 1.00 89.19 96 ASP A C 1
ATOM 780 O O . ASP A 1 96 ? 9.326 -15.265 -1.838 1.00 89.19 96 ASP A O 1
ATOM 784 N N . PHE A 1 97 ? 8.648 -16.172 -3.750 1.00 86.88 97 PHE A N 1
ATOM 785 C CA . PHE A 1 97 ? 7.346 -15.521 -3.685 1.00 86.88 97 PHE A CA 1
ATOM 786 C C . PHE A 1 97 ? 6.479 -16.101 -2.559 1.00 86.88 97 PHE A C 1
ATOM 788 O O . PHE A 1 97 ? 5.606 -15.402 -2.038 1.00 86.88 97 PHE A O 1
ATOM 795 N N . GLU A 1 98 ? 6.692 -17.365 -2.187 1.00 90.75 98 GLU A N 1
ATOM 796 C CA . GLU A 1 98 ? 5.979 -17.988 -1.075 1.00 90.75 98 GLU A CA 1
ATOM 797 C C . GLU A 1 98 ? 6.263 -17.259 0.241 1.00 90.75 98 GLU A C 1
ATOM 799 O O . GLU A 1 98 ? 5.317 -17.016 0.990 1.00 90.75 98 GLU A O 1
ATOM 804 N N . ASP A 1 99 ? 7.488 -16.784 0.468 1.00 92.00 99 ASP A N 1
ATOM 805 C CA . ASP A 1 99 ? 7.855 -16.038 1.677 1.00 92.00 99 ASP A CA 1
ATOM 806 C C . ASP A 1 99 ? 7.105 -14.698 1.784 1.00 92.00 99 ASP A C 1
ATOM 808 O O . ASP A 1 99 ? 6.608 -14.334 2.857 1.00 92.00 99 ASP A O 1
ATOM 812 N N . ILE A 1 100 ? 6.868 -14.020 0.655 1.00 93.19 100 ILE A N 1
ATOM 813 C CA . ILE A 1 100 ? 5.985 -12.840 0.590 1.00 93.19 100 ILE A CA 1
ATOM 814 C C . ILE A 1 100 ? 4.556 -13.221 0.977 1.00 93.19 100 ILE A C 1
ATOM 816 O O . ILE A 1 100 ? 3.926 -12.553 1.802 1.00 93.19 100 ILE A O 1
ATOM 820 N N . VAL A 1 101 ? 4.020 -14.293 0.387 1.00 93.62 101 VAL A N 1
ATOM 821 C CA . VAL A 1 101 ? 2.645 -14.745 0.647 1.00 93.62 101 VAL A CA 1
ATOM 822 C C . VAL A 1 101 ? 2.472 -15.147 2.112 1.00 93.62 101 VAL A C 1
ATOM 824 O O . VAL A 1 101 ? 1.478 -14.754 2.728 1.00 93.62 101 VAL A O 1
ATOM 827 N N . PHE A 1 102 ? 3.432 -15.868 2.693 1.00 94.81 102 PHE A N 1
ATOM 828 C CA . PHE A 1 102 ? 3.430 -16.243 4.105 1.00 94.81 102 PHE A CA 1
ATOM 829 C C . PHE A 1 102 ? 3.553 -15.023 5.020 1.00 94.81 102 PHE A C 1
ATOM 831 O O . PHE A 1 102 ? 2.780 -14.912 5.975 1.00 94.81 102 PHE A O 1
ATOM 838 N N . GLY A 1 103 ? 4.441 -14.072 4.713 1.00 94.62 103 GLY A N 1
ATOM 839 C CA . GLY A 1 103 ? 4.575 -12.822 5.466 1.00 94.62 103 GLY A CA 1
ATOM 840 C C . GLY A 1 103 ? 3.274 -12.014 5.491 1.00 94.62 103 GLY A C 1
ATOM 841 O O . GLY A 1 103 ? 2.797 -11.608 6.558 1.00 94.62 103 GLY A O 1
ATOM 842 N N . MET A 1 104 ? 2.634 -11.856 4.329 1.00 96.50 104 MET A N 1
ATOM 843 C CA . MET A 1 104 ? 1.334 -11.187 4.220 1.00 96.50 104 MET A CA 1
ATOM 844 C C . MET A 1 104 ? 0.215 -11.979 4.911 1.00 96.50 104 MET A C 1
ATOM 846 O O . MET A 1 104 ? -0.635 -11.390 5.584 1.00 96.50 104 MET A O 1
ATOM 850 N N . GLY A 1 105 ? 0.224 -13.310 4.802 1.00 96.69 105 GLY A N 1
ATOM 851 C CA . GLY A 1 105 ? -0.715 -14.198 5.491 1.00 96.69 105 GLY A CA 1
ATOM 852 C C . GLY A 1 105 ? -0.613 -14.091 7.014 1.00 96.69 105 GLY A C 1
ATOM 853 O O . GLY A 1 105 ? -1.637 -14.000 7.695 1.00 96.69 105 GLY A O 1
ATOM 854 N N . GLY A 1 106 ? 0.607 -14.008 7.548 1.00 96.94 106 GLY A N 1
ATOM 855 C CA . GLY A 1 106 ? 0.864 -13.771 8.967 1.00 96.94 106 GLY A CA 1
ATOM 856 C C . GLY A 1 106 ? 0.247 -12.457 9.443 1.00 96.94 106 GLY A C 1
ATOM 857 O O . GLY A 1 106 ? -0.498 -12.448 10.423 1.00 96.94 106 GLY A O 1
ATOM 858 N N . PHE A 1 107 ? 0.469 -11.359 8.713 1.00 96.69 107 PHE A N 1
ATOM 859 C CA . PHE A 1 107 ? -0.157 -10.071 9.032 1.00 96.69 107 PHE A CA 1
ATOM 860 C C . PHE A 1 107 ? -1.690 -10.160 9.081 1.00 96.69 107 PHE A C 1
ATOM 862 O O . PHE A 1 107 ? -2.301 -9.672 10.035 1.00 96.69 107 PHE A O 1
ATOM 869 N N . LEU A 1 108 ? -2.317 -10.812 8.095 1.00 96.56 108 LEU A N 1
ATOM 870 C CA . LEU A 1 108 ? -3.772 -10.993 8.064 1.00 96.56 108 LEU A CA 1
ATOM 871 C C . LEU A 1 108 ? -4.278 -11.795 9.268 1.00 96.56 108 LEU A C 1
ATOM 873 O O . LEU A 1 108 ? -5.259 -11.396 9.899 1.00 96.56 108 LEU A O 1
ATOM 877 N N . LEU A 1 109 ? -3.595 -12.888 9.615 1.00 97.44 109 LEU A N 1
ATOM 878 C CA . LEU A 1 109 ? -3.940 -13.721 10.765 1.00 97.44 109 LEU A CA 1
ATOM 879 C C . LEU A 1 109 ? -3.843 -12.935 12.080 1.00 97.44 109 LEU A C 1
ATOM 881 O O . LEU A 1 109 ? -4.803 -12.901 12.852 1.00 97.44 109 LEU A O 1
ATOM 885 N N . PHE A 1 110 ? -2.716 -12.262 12.329 1.00 97.19 110 PHE A N 1
ATOM 886 C CA . PHE A 1 110 ? -2.529 -11.479 13.554 1.00 97.19 110 PHE A CA 1
ATOM 887 C C . PHE A 1 110 ? -3.504 -10.303 13.640 1.00 97.19 110 PHE A C 1
ATOM 889 O O . PHE A 1 110 ? -4.027 -10.007 14.718 1.00 97.19 110 PHE A O 1
ATOM 896 N N . PHE A 1 111 ? -3.814 -9.660 12.513 1.00 95.06 111 PHE A N 1
ATOM 897 C CA . PHE A 1 111 ? -4.830 -8.618 12.484 1.00 95.06 111 PHE A CA 1
ATOM 898 C C . PHE A 1 111 ? -6.234 -9.161 12.786 1.00 95.06 111 PHE A C 1
ATOM 900 O O . PHE A 1 111 ? -6.991 -8.514 13.511 1.00 95.06 111 PHE A O 1
ATOM 907 N N . ALA A 1 112 ? -6.583 -10.353 12.292 1.00 95.25 112 ALA A N 1
ATOM 908 C CA . ALA A 1 112 ? -7.850 -11.003 12.621 1.00 95.25 112 ALA A CA 1
ATOM 909 C C . ALA A 1 112 ? -7.959 -11.295 14.127 1.00 95.25 112 ALA A C 1
ATOM 911 O O . ALA A 1 112 ? -8.983 -10.981 14.738 1.00 95.25 112 ALA A O 1
ATOM 912 N N . VAL A 1 113 ? -6.885 -11.794 14.751 1.00 97.12 113 VAL A N 1
ATOM 913 C CA . VAL A 1 113 ? -6.814 -11.975 16.213 1.00 97.12 113 VAL A CA 1
ATOM 914 C C . VAL A 1 113 ? -7.029 -10.642 16.935 1.00 97.12 113 VAL A C 1
ATOM 916 O O . VAL A 1 113 ? -7.884 -10.549 17.817 1.00 97.12 113 VAL A O 1
ATOM 919 N N . PHE A 1 114 ? -6.323 -9.584 16.528 1.00 94.62 114 PHE A N 1
ATOM 920 C CA . PHE A 1 114 ? -6.513 -8.240 17.081 1.00 94.62 114 PHE A CA 1
ATOM 921 C C . PHE A 1 114 ? -7.963 -7.745 16.938 1.00 94.62 114 PHE A C 1
ATOM 923 O O . PHE A 1 114 ? -8.523 -7.186 17.885 1.00 94.62 114 PHE A O 1
ATOM 930 N N . ALA A 1 115 ? -8.593 -7.959 15.781 1.00 93.25 115 ALA A N 1
ATOM 931 C CA . ALA A 1 115 ? -9.969 -7.548 15.526 1.00 93.25 115 ALA A CA 1
ATOM 932 C C . ALA A 1 115 ? -10.963 -8.264 16.456 1.00 93.25 115 ALA A C 1
ATOM 934 O O . ALA A 1 115 ? -11.843 -7.605 17.018 1.00 93.25 115 ALA A O 1
ATOM 935 N N . VAL A 1 116 ? -10.782 -9.572 16.679 1.00 96.00 116 VAL A N 1
ATOM 936 C CA . VAL A 1 116 ? -11.586 -10.357 17.633 1.00 96.00 116 VAL A CA 1
ATOM 937 C C . VAL A 1 116 ? -11.388 -9.841 19.057 1.00 96.00 116 VAL A C 1
ATOM 939 O O . VAL A 1 116 ? -12.373 -9.549 19.733 1.00 96.00 116 VAL A O 1
ATOM 942 N N . VAL A 1 117 ? -10.143 -9.642 19.502 1.00 95.38 117 VAL A N 1
ATOM 943 C CA . VAL A 1 117 ? -9.848 -9.111 20.847 1.00 95.38 117 VAL A CA 1
ATOM 944 C C . VAL 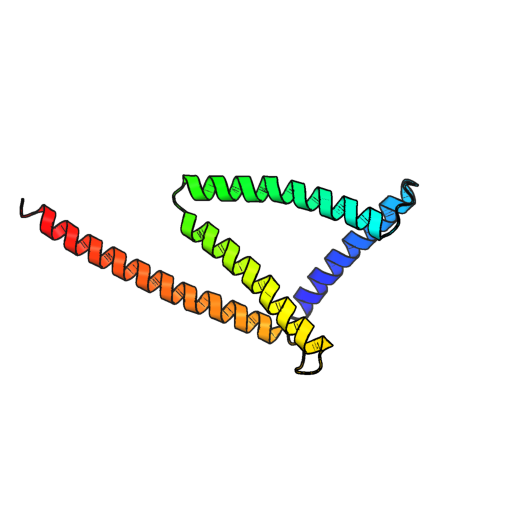A 1 117 ? -10.499 -7.742 21.049 1.00 95.38 117 VAL A C 1
ATOM 946 O O . VAL A 1 117 ? -11.194 -7.519 22.041 1.00 95.38 117 VAL A O 1
ATOM 949 N N . ARG A 1 118 ? -10.343 -6.827 20.086 1.00 92.44 118 ARG A N 1
ATOM 950 C CA . ARG A 1 118 ? -10.963 -5.496 20.125 1.00 92.44 118 ARG A CA 1
ATOM 951 C C . ARG A 1 118 ? -12.486 -5.580 20.208 1.00 92.44 118 ARG A C 1
ATOM 953 O O . ARG A 1 118 ? -13.097 -4.778 20.917 1.00 92.44 118 ARG A O 1
ATOM 960 N N . TRP A 1 119 ? -13.095 -6.507 19.471 1.00 93.19 119 TRP A N 1
ATOM 961 C CA . TRP A 1 119 ? -14.536 -6.732 19.504 1.00 93.19 119 TRP A CA 1
ATOM 962 C C . TRP A 1 119 ? -14.991 -7.237 20.878 1.00 93.19 119 TRP A C 1
ATOM 964 O O . TRP A 1 119 ? -15.884 -6.628 21.464 1.00 93.19 119 TRP A O 1
ATOM 974 N N . VAL A 1 120 ? -14.324 -8.252 21.440 1.00 94.81 120 VAL A N 1
ATOM 975 C CA . VAL A 1 120 ? -14.627 -8.788 22.781 1.00 94.81 120 VAL A CA 1
ATOM 976 C C . VAL A 1 120 ? -14.515 -7.697 23.847 1.00 94.81 120 VAL A C 1
ATOM 978 O O . VAL A 1 120 ? -15.455 -7.488 24.611 1.00 94.81 120 VAL A O 1
ATOM 981 N N . VAL A 1 121 ? -13.410 -6.945 23.867 1.00 93.56 121 VAL A N 1
ATOM 982 C CA . VAL A 1 121 ? -13.191 -5.862 24.841 1.00 93.56 121 VAL A CA 1
ATOM 983 C C . VAL A 1 121 ? -14.282 -4.793 24.741 1.00 93.56 121 VAL A C 1
ATOM 985 O O . VAL A 1 121 ? -14.831 -4.376 25.761 1.00 93.56 121 VAL A O 1
ATOM 988 N N . LYS A 1 122 ? -14.646 -4.364 23.525 1.00 90.56 122 LYS A N 1
ATOM 989 C CA . LYS A 1 122 ? -15.737 -3.396 23.332 1.00 90.56 122 LYS A CA 1
ATOM 990 C C . LYS A 1 122 ? -17.084 -3.936 23.813 1.00 90.56 122 LYS A C 1
ATOM 992 O O . LYS A 1 122 ? -17.834 -3.181 24.429 1.00 90.56 122 LYS A O 1
ATOM 997 N N . SER A 1 123 ? -17.381 -5.207 23.550 1.00 89.62 123 SER A N 1
ATOM 998 C CA . SER A 1 123 ? -18.615 -5.855 24.004 1.00 89.62 123 SER A CA 1
ATOM 999 C C . SER A 1 123 ? -18.688 -5.923 25.531 1.00 89.62 123 SER A C 1
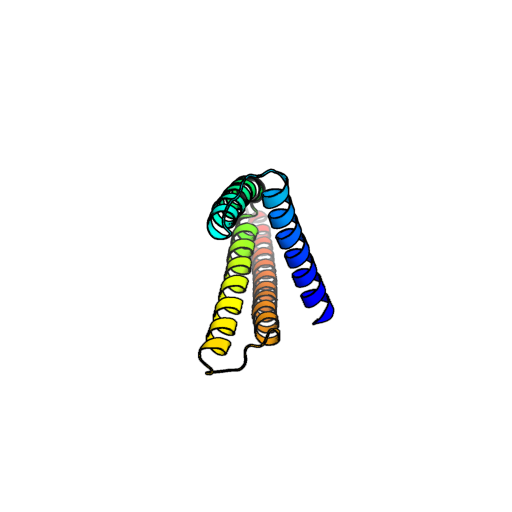ATOM 1001 O O . SER A 1 123 ? -19.701 -5.530 26.101 1.00 89.62 123 SER A O 1
ATOM 1003 N N . LEU A 1 124 ? -17.597 -6.311 26.201 1.00 92.31 124 LEU A N 1
ATOM 1004 C CA . LEU A 1 124 ? -17.522 -6.352 27.668 1.00 92.31 124 LEU A CA 1
ATOM 1005 C C . LEU A 1 124 ? -17.695 -4.962 28.299 1.00 92.31 124 LEU A C 1
ATOM 1007 O O . LEU A 1 124 ? -18.475 -4.800 29.233 1.00 92.31 124 LEU A O 1
ATOM 1011 N N . ILE A 1 125 ? -17.021 -3.937 27.764 1.00 90.50 125 ILE A N 1
ATOM 1012 C CA . ILE A 1 125 ? -17.162 -2.553 28.253 1.00 90.50 125 ILE A CA 1
ATOM 1013 C C . ILE A 1 125 ? -18.598 -2.045 28.079 1.00 90.50 125 ILE A C 1
ATOM 1015 O O . ILE A 1 125 ? -19.085 -1.294 28.923 1.00 90.50 125 ILE A O 1
ATOM 1019 N N . LYS A 1 126 ? -19.269 -2.421 26.982 1.00 89.94 126 LYS A N 1
ATOM 1020 C CA . LYS A 1 126 ? -20.659 -2.030 26.736 1.00 89.94 126 LYS A CA 1
ATOM 1021 C C . LYS A 1 126 ? -21.595 -2.635 27.783 1.00 89.94 126 LYS A C 1
ATOM 1023 O O . LYS A 1 126 ? -22.415 -1.895 28.308 1.00 89.94 126 LYS A O 1
ATOM 1028 N N . LEU A 1 127 ? -21.424 -3.916 28.118 1.00 88.12 127 LEU A N 1
ATOM 1029 C CA . LEU A 1 127 ? -22.212 -4.589 29.158 1.00 88.12 127 LEU A CA 1
ATOM 1030 C C . LEU A 1 127 ? -22.019 -3.920 30.530 1.00 88.12 127 LEU A C 1
ATOM 1032 O O . LEU A 1 127 ? -22.990 -3.502 31.146 1.00 88.12 127 LEU A O 1
ATOM 1036 N N . LEU A 1 128 ? -20.770 -3.669 30.941 1.00 86.06 128 LEU A N 1
ATOM 1037 C CA . LEU A 1 128 ? -20.461 -3.009 32.223 1.00 86.06 128 LEU A CA 1
ATOM 1038 C C . LEU A 1 128 ? -20.951 -1.550 32.327 1.00 86.06 128 LEU A C 1
ATOM 1040 O O . LEU A 1 128 ? -21.027 -0.987 33.421 1.00 86.06 128 LEU A O 1
ATOM 1044 N N . LYS A 1 129 ? -21.198 -0.877 31.197 1.00 81.44 129 LYS A N 1
ATOM 1045 C CA . LYS A 1 129 ? -21.778 0.475 31.174 1.00 81.44 129 LYS A CA 1
ATOM 1046 C C . LYS A 1 129 ? -23.304 0.467 31.213 1.00 81.44 129 LYS A C 1
ATOM 1048 O O . LYS A 1 129 ? -23.860 1.464 31.658 1.00 81.44 129 LYS A O 1
ATOM 1053 N N . ASP A 1 130 ? -23.941 -0.597 30.736 1.00 71.75 130 ASP A N 1
ATOM 1054 C CA . ASP A 1 130 ? -25.400 -0.725 30.745 1.00 71.75 130 ASP A CA 1
ATOM 1055 C C . ASP A 1 130 ? -25.907 -0.999 32.168 1.00 71.75 130 ASP A C 1
ATOM 1057 O O . ASP A 1 130 ? -26.848 -0.346 32.609 1.00 71.75 130 ASP A O 1
ATOM 1061 N N . ASP A 1 131 ? -25.190 -1.835 32.933 1.00 60.84 131 ASP A N 1
ATOM 1062 C CA . ASP A 1 131 ? -25.515 -2.117 34.342 1.00 60.84 131 ASP A CA 1
ATOM 1063 C C . ASP A 1 131 ? -25.479 -0.847 35.211 1.00 60.84 131 ASP A C 1
ATOM 1065 O O . ASP A 1 131 ? -26.385 -0.595 35.996 1.00 60.84 131 ASP A O 1
ATOM 1069 N N . ARG A 1 132 ? -24.490 0.036 35.007 1.00 59.91 132 ARG A N 1
ATOM 1070 C CA . ARG A 1 132 ? -24.381 1.301 35.762 1.00 59.91 132 ARG A CA 1
ATOM 1071 C C . ARG A 1 132 ? -25.426 2.357 35.406 1.00 59.91 132 ARG A C 1
ATOM 1073 O O . ARG A 1 132 ? -25.513 3.354 36.105 1.00 59.91 132 ARG A O 1
ATOM 1080 N N . LYS A 1 133 ? -26.180 2.189 34.317 1.00 54.53 133 LYS A N 1
ATOM 1081 C CA . LYS A 1 133 ? -27.232 3.138 33.916 1.00 54.53 133 LYS A CA 1
ATOM 1082 C C . LYS A 1 133 ? -28.584 2.824 34.577 1.00 54.53 133 LYS A C 1
ATOM 1084 O O . LYS A 1 133 ? -29.508 3.617 34.444 1.00 54.53 133 LYS A O 1
ATOM 1089 N N . TYR A 1 134 ? -28.706 1.672 35.239 1.00 52.28 134 TYR A N 1
ATOM 1090 C CA . TYR A 1 134 ? -29.913 1.254 35.959 1.00 52.28 134 TYR A CA 1
ATOM 1091 C C . TYR A 1 134 ? -29.861 1.550 37.469 1.00 52.28 134 TYR A C 1
ATOM 1093 O O . TYR A 1 134 ? -30.894 1.448 38.126 1.00 52.28 134 TYR A O 1
ATOM 1101 N N . ASP A 1 135 ? -28.688 1.928 37.989 1.00 53.91 135 ASP A N 1
ATOM 1102 C CA . ASP A 1 135 ? -28.444 2.206 39.413 1.00 53.91 135 ASP A CA 1
ATOM 1103 C C . ASP A 1 135 ? -28.452 3.716 39.775 1.00 53.91 135 ASP A C 1
ATOM 1105 O O . ASP A 1 135 ? -28.298 4.044 40.952 1.00 53.91 135 ASP A O 1
ATOM 1109 N N . ASP A 1 136 ? -28.659 4.618 38.800 1.00 47.16 136 ASP A N 1
ATOM 1110 C CA . ASP A 1 136 ? -28.823 6.084 38.963 1.00 47.16 136 ASP A CA 1
ATOM 1111 C C . ASP A 1 136 ? -30.263 6.526 38.625 1.00 47.16 136 ASP A C 1
ATOM 1113 O O . ASP A 1 136 ? -30.799 7.421 39.322 1.00 47.16 136 ASP A O 1
#

Radius of gyration: 23.05 Å; chains: 1; bounding box: 53×32×73 Å

Sequence (136 aa):
MKALLYGIVGYIYKIHERLLSLNDSYEFNFNDKQLHFLVIGILGMLMVFIVHGLFKYLAEHNHVMVISWIYVFTLLIVITFAIEIGQGISHTGTMDFEDIVFGMGGFLLFFAVFAVVRWVVKSLIKLLKDDRKYDD

Secondary structure (DSSP, 8-state):
-HHHHHHHHHHHHHHHHHHHHHHHHTT----HHHHHHHHHHHHHHHHHHHHHHHHHHHHHTT-HHHHHHHHHHHHHHHHHHHHHHHHHHHTSS---HHHHHHHHHHHHHHHHHHHHHHHHHHHHHHHHHHHTTS--

pLDDT: mean 87.84, std 10.54, range [47.16, 97.44]

Foldseek 3Di:
DVVVVCVVVVVVVVVVVVLVVVCVVVVVPDDPVRSCCVVVVVVVVVCCVVVVVVQVVCVVVVNVVVVVVVVVLVVLLVVQQVVLVVCVVVVVDHNDPVSSVVSSVVVVVVVVVVVVVVVVVVVVVVVVVVVVVVVD